Protein AF-A0A7C0UCH1-F1 (afdb_monomer)

pLDDT: mean 94.42, std 4.96, range [64.44, 98.44]

Secondary structure (DSSP, 8-state):
-EEEEE-TTT--EEEEE-----EEE---EETTTEE--EE-SSSSPSEE-SEEEPPTT--HHHHHHHHHHHHH--

Sequence (74 aa):
MKEEIVCPHCGGVVEKYRNPFPTVDIIIEMNGQKVLMIKRKNPPYGWALPGGFVDYGESLEQAAIREAEEETSL

Foldseek 3Di:
DWDWDADPPPRDIDIDDDDDFDKDFDFDDDPNPDTDWAFDPDPPTDIGGQMDTADPPGDNVRRRVVSCCVRPVD

Nearest PDB structures (foldseek):
  3id9-assembly1_A  TM=9.300E-01  e=1.243E-02  Bacillus thuringiensis str. Al Hakam
  4s2v-assembly1_A  TM=8.640E-01  e=7.594E-03  Escherichia coli K-12
  1kt9-assembly1_A  TM=8.471E-01  e=1.591E-02  Caenorhabditis elegans
  5j3y-assembly2_D  TM=8.253E-01  e=4.534E-02  Schizosaccharomyces pombe 972h-
  3dku-assembly8_H  TM=8.470E-01  e=2.545E-01  Escherichia coli APEC O1

Structure (mmCIF, N/CA/C/O backbone):
data_AF-A0A7C0UCH1-F1
#
_entry.id   AF-A0A7C0UCH1-F1
#
loop_
_atom_site.group_PDB
_atom_site.id
_atom_site.type_symbol
_atom_site.label_atom_id
_atom_site.label_alt_id
_atom_site.label_comp_id
_atom_site.label_asym_id
_atom_site.label_entity_id
_atom_site.label_seq_id
_atom_site.pdbx_PDB_ins_code
_atom_site.Cartn_x
_atom_site.Cartn_y
_atom_site.Cartn_z
_atom_site.occupancy
_atom_site.B_iso_or_equiv
_atom_site.auth_seq_id
_atom_site.auth_comp_id
_atom_site.auth_asym_id
_atom_site.auth_atom_id
_atom_site.pdbx_PDB_model_num
ATOM 1 N N . MET A 1 1 ? 19.787 -1.653 -10.572 1.00 64.44 1 MET A N 1
ATOM 2 C CA . MET A 1 1 ? 20.521 -2.752 -11.240 1.00 64.44 1 MET A CA 1
ATOM 3 C C . MET A 1 1 ? 19.997 -2.829 -12.663 1.00 64.44 1 MET A C 1
ATOM 5 O O . MET A 1 1 ? 18.777 -2.818 -12.818 1.00 64.44 1 MET A O 1
ATOM 9 N N . LYS A 1 2 ? 20.884 -2.759 -13.660 1.00 80.56 2 LYS A N 1
ATOM 10 C CA . LYS A 1 2 ? 20.522 -2.813 -15.081 1.00 80.56 2 LYS A CA 1
ATOM 11 C C . LYS A 1 2 ? 20.743 -4.236 -15.586 1.00 80.56 2 LYS A C 1
ATOM 13 O O . LYS A 1 2 ? 21.789 -4.809 -15.298 1.00 80.56 2 LYS A O 1
ATOM 18 N N . GLU A 1 3 ? 19.769 -4.777 -16.299 1.00 89.31 3 GLU A N 1
ATOM 19 C CA . GLU A 1 3 ? 19.862 -6.060 -16.996 1.00 89.31 3 GLU A CA 1
ATOM 20 C C . GLU A 1 3 ? 19.633 -5.813 -18.484 1.00 89.31 3 GLU A C 1
ATOM 22 O O . GLU A 1 3 ? 18.739 -5.055 -18.856 1.00 89.31 3 GLU A O 1
ATOM 27 N N . GLU A 1 4 ? 20.425 -6.441 -19.340 1.00 93.38 4 GLU A N 1
ATOM 28 C CA . GLU A 1 4 ? 20.198 -6.409 -20.782 1.00 93.38 4 GLU A CA 1
ATOM 29 C C . GLU A 1 4 ? 19.325 -7.599 -21.182 1.00 93.38 4 GLU A C 1
ATOM 31 O O . GLU A 1 4 ? 19.592 -8.737 -20.793 1.00 93.38 4 GLU A O 1
ATOM 36 N N . ILE A 1 5 ? 18.273 -7.339 -21.959 1.00 94.69 5 ILE A N 1
ATOM 37 C CA . ILE A 1 5 ? 17.409 -8.377 -22.525 1.00 94.69 5 ILE A CA 1
ATOM 38 C C . ILE A 1 5 ? 17.390 -8.269 -24.049 1.00 94.69 5 ILE A C 1
ATOM 40 O O . ILE A 1 5 ? 17.426 -7.174 -24.607 1.00 94.69 5 ILE A O 1
ATOM 44 N N . VAL A 1 6 ? 17.319 -9.408 -24.737 1.00 96.12 6 VAL A N 1
ATOM 45 C CA . VAL A 1 6 ? 17.266 -9.458 -26.204 1.00 96.12 6 VAL A CA 1
ATOM 46 C C . VAL A 1 6 ? 15.812 -9.537 -26.658 1.00 96.12 6 VAL A C 1
ATOM 48 O O . VAL A 1 6 ? 15.061 -10.405 -26.214 1.00 96.12 6 VAL A O 1
ATOM 51 N N . CYS A 1 7 ? 15.407 -8.642 -27.557 1.00 94.12 7 CYS A N 1
ATOM 52 C CA . CYS A 1 7 ? 14.075 -8.661 -28.151 1.00 94.12 7 CYS A CA 1
ATOM 53 C C . CYS A 1 7 ? 13.906 -9.907 -29.044 1.00 94.12 7 CYS A C 1
ATOM 55 O O . CYS A 1 7 ? 14.625 -10.028 -30.039 1.00 94.12 7 CYS A O 1
ATOM 57 N N . PRO A 1 8 ? 12.933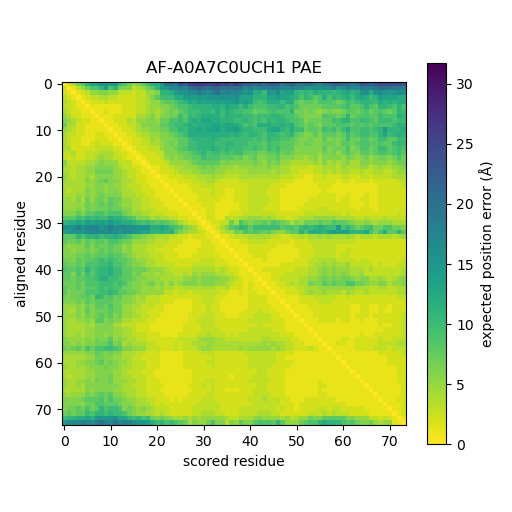 -10.802 -28.778 1.00 95.38 8 PRO A N 1
ATOM 58 C CA . PRO A 1 8 ? 12.764 -12.032 -29.558 1.00 95.38 8 PRO A CA 1
ATOM 59 C C . PRO A 1 8 ? 12.279 -11.786 -30.996 1.00 95.38 8 PRO A C 1
ATOM 61 O O . PRO A 1 8 ? 12.344 -12.691 -31.819 1.00 95.38 8 PRO A O 1
ATOM 64 N N . HIS A 1 9 ? 11.791 -10.579 -31.308 1.00 96.25 9 HIS A N 1
ATOM 65 C CA . HIS A 1 9 ? 11.286 -10.226 -32.637 1.00 96.25 9 HIS A CA 1
ATOM 66 C C . HIS A 1 9 ? 12.369 -9.651 -33.565 1.00 96.25 9 HIS A C 1
ATOM 68 O O . HIS A 1 9 ? 12.401 -9.990 -34.743 1.00 96.25 9 HIS A O 1
ATOM 74 N N . CYS A 1 10 ? 13.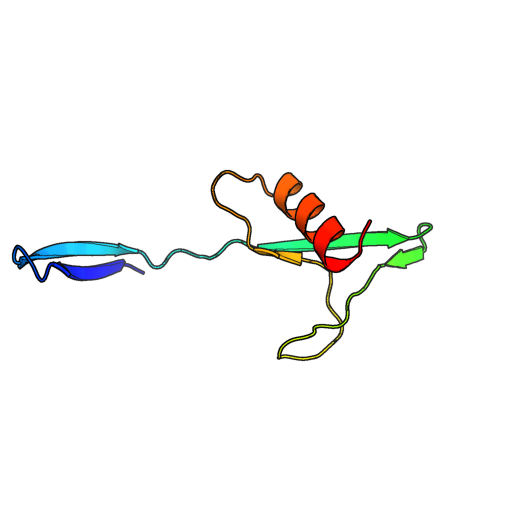251 -8.778 -33.060 1.00 97.12 10 CYS A N 1
ATOM 75 C CA . CYS A 1 10 ? 14.248 -8.082 -33.889 1.00 97.12 10 CYS A CA 1
ATOM 76 C C . CYS A 1 10 ? 15.710 -8.308 -33.474 1.00 97.12 10 CYS A C 1
ATOM 78 O O . CYS A 1 10 ? 16.605 -7.805 -34.145 1.00 97.12 10 CYS A O 1
ATOM 80 N N . GLY A 1 11 ? 15.973 -9.015 -32.370 1.00 96.06 11 GLY A N 1
ATOM 81 C CA . GLY A 1 11 ? 17.329 -9.256 -31.862 1.00 96.06 11 GLY A CA 1
ATOM 82 C C . GLY A 1 11 ? 18.009 -8.042 -31.218 1.00 96.06 11 GLY A C 1
ATOM 83 O O . GLY A 1 11 ? 19.150 -8.151 -30.780 1.00 96.06 11 GLY A O 1
ATOM 84 N N . GLY A 1 12 ? 17.333 -6.891 -31.136 1.00 97.00 12 GLY A N 1
ATOM 85 C CA . GLY A 1 12 ? 17.864 -5.700 -30.473 1.00 97.00 12 GLY A CA 1
ATOM 86 C C . GLY A 1 12 ? 18.038 -5.899 -28.965 1.00 97.00 12 GLY A C 1
ATOM 87 O O . GLY A 1 12 ? 17.210 -6.550 -28.323 1.00 97.00 12 GLY A O 1
ATOM 88 N N . VAL A 1 13 ? 19.099 -5.315 -28.405 1.00 96.00 13 VAL A N 1
ATOM 89 C CA . VAL A 1 13 ? 19.351 -5.287 -26.957 1.00 96.00 13 VAL A CA 1
ATOM 90 C C . VAL A 1 13 ? 18.548 -4.149 -26.329 1.00 96.00 13 VAL A C 1
ATOM 92 O O . VAL A 1 13 ? 18.606 -3.012 -26.795 1.00 96.00 13 VAL A O 1
ATOM 95 N N . VAL A 1 14 ? 17.790 -4.458 -25.279 1.00 94.56 14 VAL A N 1
ATOM 96 C CA . VAL A 1 14 ? 16.973 -3.506 -24.519 1.00 94.56 14 VAL A CA 1
ATOM 97 C C . VAL A 1 14 ? 17.459 -3.479 -23.074 1.00 94.56 14 VAL A C 1
ATOM 99 O O . VAL A 1 14 ? 17.611 -4.524 -22.441 1.00 94.56 14 VAL A O 1
ATOM 102 N N . GLU A 1 15 ? 17.669 -2.280 -22.535 1.00 94.25 15 GLU A N 1
ATOM 103 C CA . GLU A 1 15 ? 17.981 -2.104 -21.117 1.00 94.25 15 GLU A CA 1
ATOM 104 C C . GLU A 1 15 ? 16.715 -2.263 -20.263 1.00 94.25 15 GLU A C 1
ATOM 106 O O . GLU A 1 15 ? 15.752 -1.503 -20.392 1.00 94.25 15 GLU A O 1
ATOM 111 N N . LYS A 1 16 ? 16.731 -3.221 -19.338 1.00 92.56 16 LYS A N 1
ATOM 112 C CA . LYS A 1 16 ? 15.712 -3.402 -18.308 1.00 92.56 16 LYS A CA 1
ATOM 113 C C . LYS A 1 16 ? 16.227 -2.874 -16.976 1.00 92.56 16 LYS A C 1
ATOM 115 O O . LYS A 1 16 ? 17.287 -3.259 -16.480 1.00 92.56 16 LYS A O 1
ATOM 120 N N . TYR A 1 17 ? 15.425 -2.021 -16.358 1.00 90.69 17 TYR A N 1
ATOM 121 C CA . TYR A 1 17 ? 15.708 -1.474 -15.042 1.00 90.69 17 TYR A CA 1
ATOM 122 C C . TYR A 1 17 ? 14.952 -2.254 -13.973 1.00 90.69 17 TYR A C 1
ATOM 124 O O . TYR A 1 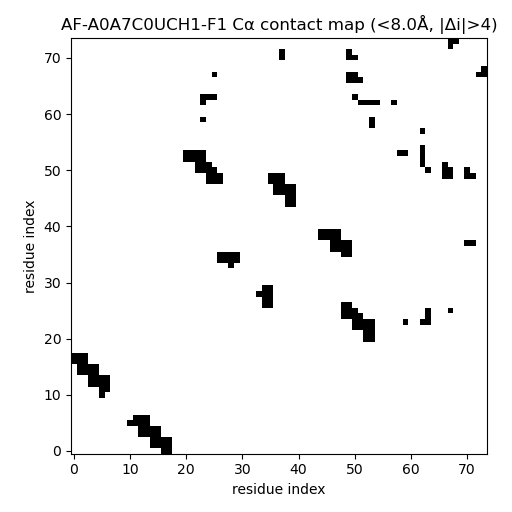17 ? 13.752 -2.504 -14.093 1.00 90.69 17 TYR A O 1
ATOM 132 N N . ARG A 1 18 ? 15.648 -2.609 -12.890 1.00 89.00 18 ARG A N 1
ATOM 133 C CA . ARG A 1 18 ? 14.987 -3.028 -11.654 1.00 89.00 18 ARG A CA 1
ATOM 134 C C . ARG A 1 18 ? 14.588 -1.786 -10.862 1.00 89.00 18 ARG A C 1
ATOM 136 O O . ARG A 1 18 ? 15.420 -1.225 -10.148 1.00 89.00 18 ARG A O 1
ATOM 143 N N . ASN A 1 19 ? 13.333 -1.380 -11.015 1.00 89.94 19 ASN A N 1
ATOM 144 C CA . ASN A 1 19 ? 12.751 -0.245 -10.305 1.00 89.94 19 ASN A CA 1
ATOM 145 C C . ASN A 1 19 ? 12.161 -0.692 -8.957 1.00 89.94 19 ASN A C 1
ATOM 147 O O . ASN A 1 19 ? 11.689 -1.829 -8.854 1.00 89.94 19 ASN A O 1
ATOM 151 N N . PRO A 1 20 ? 12.202 0.159 -7.918 1.00 92.19 20 PRO A N 1
ATOM 152 C CA . PRO A 1 20 ? 11.459 -0.093 -6.691 1.00 92.19 20 PRO A CA 1
ATOM 153 C C . PRO A 1 20 ? 9.952 0.015 -6.947 1.00 92.19 20 PRO A C 1
ATOM 155 O O . PRO A 1 20 ? 9.521 0.735 -7.847 1.00 92.19 20 PRO A O 1
ATOM 158 N N . PHE A 1 21 ? 9.169 -0.667 -6.115 1.00 94.31 21 PHE A N 1
ATOM 159 C CA . PHE A 1 21 ? 7.729 -0.453 -6.023 1.00 94.31 21 PHE A CA 1
ATOM 160 C C . PHE A 1 21 ? 7.465 0.441 -4.807 1.00 94.31 21 PHE A C 1
ATOM 162 O O . PHE A 1 21 ? 7.693 -0.018 -3.686 1.00 94.31 21 PHE A O 1
ATOM 169 N N . PRO A 1 22 ? 7.089 1.715 -5.003 1.00 96.69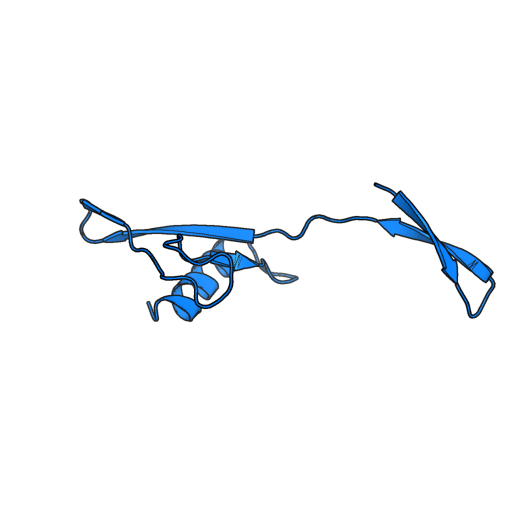 22 PRO A N 1
ATOM 170 C CA . PRO A 1 22 ? 6.783 2.610 -3.895 1.00 96.69 22 PRO A CA 1
ATOM 171 C C . PRO A 1 22 ? 5.519 2.159 -3.155 1.00 96.69 22 PRO A C 1
ATOM 173 O O . PRO A 1 22 ? 4.550 1.713 -3.770 1.00 96.69 22 PRO A O 1
ATOM 176 N N . THR A 1 23 ? 5.548 2.290 -1.832 1.00 97.56 23 THR A N 1
ATOM 177 C CA . THR A 1 23 ? 4.435 1.981 -0.928 1.00 97.56 23 THR A CA 1
ATOM 178 C C . THR A 1 23 ? 4.272 3.092 0.101 1.00 97.56 23 THR A C 1
ATOM 180 O O . THR A 1 23 ? 5.222 3.832 0.376 1.00 97.56 23 THR A O 1
ATOM 183 N N . VAL A 1 24 ? 3.085 3.178 0.694 1.00 98.25 24 VAL A N 1
ATOM 184 C CA . VAL A 1 24 ? 2.774 4.051 1.832 1.00 98.25 24 VAL A CA 1
ATOM 185 C C . VAL A 1 24 ? 2.273 3.216 3.009 1.00 98.25 24 VAL A C 1
ATOM 187 O O . VAL A 1 24 ? 1.591 2.219 2.805 1.00 98.25 24 VAL A O 1
ATOM 190 N N . ASP A 1 25 ? 2.605 3.643 4.226 1.00 97.75 25 ASP A N 1
ATOM 191 C CA . ASP A 1 25 ? 2.046 3.147 5.489 1.00 97.75 25 ASP A CA 1
ATOM 192 C C . ASP A 1 25 ? 1.513 4.357 6.265 1.00 97.75 25 ASP A C 1
ATOM 194 O O . ASP A 1 25 ? 2.188 5.390 6.347 1.00 97.75 25 ASP A O 1
ATOM 198 N N . ILE A 1 26 ? 0.311 4.248 6.832 1.00 97.75 26 ILE A N 1
ATOM 199 C CA . ILE A 1 26 ? -0.406 5.394 7.402 1.00 97.75 26 ILE A CA 1
ATOM 200 C C . ILE A 1 26 ? -0.578 5.217 8.910 1.00 97.75 26 ILE A C 1
ATOM 202 O O . ILE A 1 26 ? -1.123 4.222 9.386 1.00 97.75 26 ILE A O 1
ATOM 206 N N . ILE A 1 27 ? -0.165 6.222 9.683 1.00 96.75 27 ILE A N 1
ATOM 207 C CA . ILE A 1 27 ? -0.496 6.316 11.108 1.00 96.75 27 ILE A CA 1
ATOM 208 C C . ILE A 1 27 ? -1.778 7.133 11.241 1.00 96.75 27 ILE A C 1
ATOM 210 O O . ILE A 1 27 ? -1.767 8.350 11.072 1.00 96.75 27 ILE A O 1
ATOM 214 N N . ILE A 1 28 ? -2.880 6.457 11.562 1.00 95.31 28 ILE A N 1
ATOM 215 C CA . ILE A 1 28 ? -4.172 7.099 11.825 1.00 95.31 28 ILE A CA 1
ATOM 216 C C . ILE A 1 28 ? -4.368 7.186 13.339 1.00 95.31 28 ILE A C 1
ATOM 218 O O . ILE A 1 28 ? -4.560 6.169 14.017 1.00 95.31 28 ILE A O 1
ATOM 222 N N . GLU A 1 29 ? -4.302 8.402 13.877 1.00 95.81 29 GLU A N 1
ATOM 223 C CA . GLU A 1 29 ? -4.514 8.669 15.299 1.00 95.81 29 GLU A CA 1
ATOM 224 C C . GLU A 1 29 ? -6.007 8.748 15.645 1.00 95.81 29 GLU A C 1
ATOM 226 O O . GLU A 1 29 ? -6.773 9.512 15.063 1.00 95.81 29 GLU A O 1
ATOM 231 N N . MET A 1 30 ? -6.414 7.992 16.661 1.00 91.31 30 MET A N 1
ATOM 232 C CA . MET A 1 30 ? -7.778 7.942 17.179 1.00 91.31 30 MET A CA 1
ATOM 233 C C . MET A 1 30 ? -7.820 8.581 18.568 1.00 91.31 30 MET A C 1
ATOM 235 O O . MET A 1 30 ? -7.211 8.081 19.521 1.00 91.31 30 MET A O 1
ATOM 239 N N . ASN A 1 31 ? -8.570 9.681 18.698 1.00 90.56 31 ASN A N 1
ATOM 240 C CA . ASN A 1 31 ? -8.754 10.432 19.948 1.00 90.56 31 ASN A CA 1
ATOM 241 C C . ASN A 1 31 ? -7.430 10.850 20.635 1.00 90.56 31 ASN A C 1
ATOM 243 O O . ASN A 1 31 ? -7.383 10.964 21.858 1.00 90.56 31 ASN A O 1
ATOM 247 N N . GLY A 1 32 ? -6.345 11.020 19.866 1.00 88.94 32 GLY A N 1
ATOM 248 C CA . GLY A 1 32 ? -5.032 11.482 20.343 1.00 88.94 32 GLY A CA 1
ATOM 249 C C . GLY A 1 32 ? -4.281 10.535 21.290 1.00 88.94 32 GLY A C 1
ATOM 250 O O . GLY A 1 32 ? -3.327 10.952 21.939 1.00 88.94 32 GLY A O 1
ATOM 251 N N . GLN A 1 33 ? -4.720 9.280 21.436 1.00 91.94 33 GLN A N 1
ATOM 252 C CA . GLN A 1 33 ? -4.098 8.312 22.359 1.00 91.94 33 GLN A CA 1
ATOM 253 C C . GLN A 1 33 ? -3.953 6.903 21.779 1.00 91.94 33 GLN A C 1
ATOM 255 O O . GLN A 1 33 ? -3.345 6.034 22.405 1.00 91.94 33 GLN A O 1
ATOM 260 N N . LYS A 1 34 ? -4.554 6.636 20.618 1.00 95.31 34 LYS A N 1
ATOM 261 C CA . LYS A 1 34 ? -4.585 5.310 19.996 1.00 95.31 34 LYS A CA 1
ATOM 262 C C . LYS A 1 34 ? -4.189 5.424 18.533 1.00 95.31 34 LYS A C 1
ATOM 264 O O . LYS A 1 34 ? -4.481 6.433 17.904 1.00 95.31 34 LYS A O 1
ATOM 269 N N . VAL A 1 35 ? -3.584 4.371 17.998 1.00 96.38 35 VAL A N 1
ATOM 270 C CA . VAL A 1 35 ? -3.280 4.235 16.568 1.00 96.38 35 VAL A CA 1
ATOM 271 C C . VAL A 1 35 ? -4.125 3.101 16.004 1.00 96.38 35 VAL A C 1
ATOM 273 O O . VAL A 1 35 ? -4.238 2.044 16.634 1.00 96.38 35 VAL A O 1
ATOM 276 N N . LEU A 1 36 ? -4.744 3.327 14.847 1.00 96.06 36 LEU A N 1
ATOM 277 C CA . LEU A 1 36 ? -5.481 2.289 14.135 1.00 96.06 36 LEU A CA 1
ATOM 278 C C . LEU A 1 36 ? -4.513 1.244 13.573 1.00 96.06 36 LEU A C 1
ATOM 280 O O . LEU A 1 36 ? -3.478 1.574 12.999 1.00 96.06 36 LEU A O 1
ATOM 284 N N . MET A 1 37 ? -4.870 -0.029 13.735 1.00 97.19 37 MET A N 1
ATOM 285 C CA . MET A 1 37 ? -4.114 -1.163 13.210 1.00 97.19 37 MET A CA 1
ATOM 286 C C . MET A 1 37 ? -5.046 -2.092 12.439 1.00 97.19 37 MET A C 1
ATOM 288 O O . MET A 1 37 ? -6.165 -2.351 12.888 1.00 97.19 37 MET A O 1
ATOM 292 N N . ILE A 1 38 ? -4.558 -2.660 11.338 1.00 95.88 38 ILE A N 1
ATOM 293 C CA . ILE A 1 38 ? -5.263 -3.689 10.570 1.00 95.88 38 ILE A CA 1
ATOM 294 C C . ILE A 1 38 ? -4.666 -5.075 10.831 1.00 95.88 38 ILE A C 1
ATOM 296 O O . ILE A 1 38 ? -3.498 -5.216 11.205 1.00 95.88 38 ILE A O 1
ATOM 300 N N . LYS A 1 39 ? -5.464 -6.128 10.623 1.00 96.19 39 LYS A N 1
ATOM 301 C CA . LYS A 1 39 ? -4.962 -7.509 10.579 1.00 96.19 39 LYS A CA 1
ATOM 302 C C . LYS A 1 39 ? -4.782 -7.939 9.134 1.00 9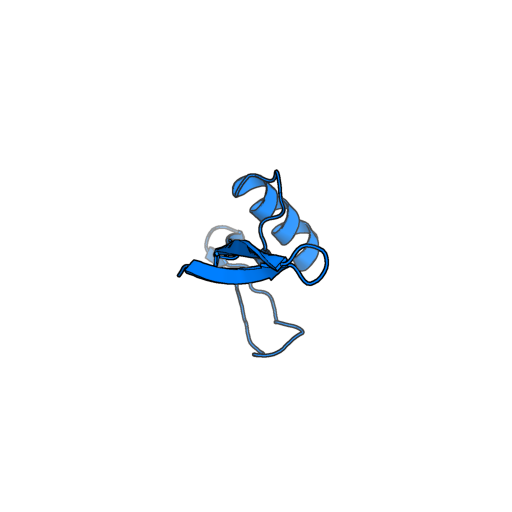6.19 39 LYS A C 1
ATOM 304 O O . LYS A 1 39 ? -5.751 -8.015 8.384 1.00 96.19 39 LYS A O 1
ATOM 309 N N . ARG A 1 40 ? -3.554 -8.302 8.774 1.00 95.12 40 ARG A N 1
ATOM 310 C CA . ARG A 1 40 ? -3.217 -8.750 7.421 1.00 95.12 40 ARG A CA 1
ATOM 311 C C . ARG A 1 40 ? -3.982 -10.024 7.063 1.00 95.12 40 ARG A C 1
ATOM 313 O O . ARG A 1 40 ? -3.868 -11.038 7.753 1.00 95.12 40 ARG A O 1
ATOM 320 N N . LYS A 1 41 ? -4.712 -9.988 5.945 1.00 91.00 41 LYS A N 1
ATOM 321 C CA . LYS A 1 41 ? -5.414 -11.157 5.385 1.00 91.00 41 LYS A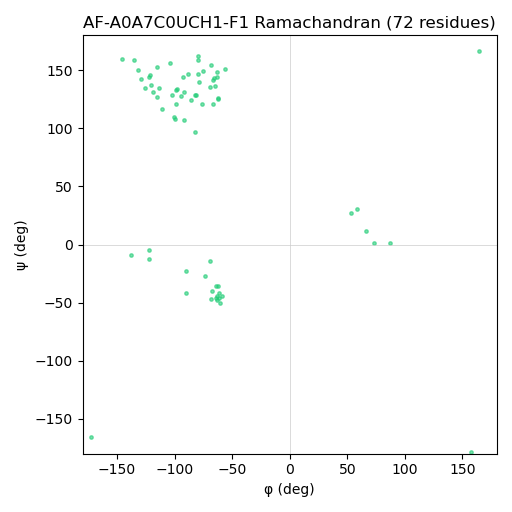 CA 1
ATOM 322 C C . LYS A 1 41 ? -4.463 -12.164 4.728 1.00 91.00 41 LYS A C 1
ATOM 324 O O . LYS A 1 41 ? -4.776 -13.350 4.683 1.00 91.00 41 LYS A O 1
ATOM 329 N N . ASN A 1 42 ? -3.312 -11.699 4.240 1.00 91.88 42 ASN A N 1
ATOM 330 C CA . ASN A 1 42 ? -2.323 -12.500 3.516 1.00 91.88 42 ASN A CA 1
ATOM 331 C C . ASN A 1 42 ? -0.998 -12.606 4.297 1.00 91.88 42 ASN A C 1
ATOM 333 O O . ASN A 1 42 ? -0.666 -11.686 5.050 1.00 91.88 42 ASN A O 1
ATOM 337 N N . PRO A 1 43 ? -0.212 -13.684 4.103 1.00 93.44 43 PRO A N 1
ATOM 338 C CA . PRO A 1 43 ? 1.111 -13.818 4.705 1.00 93.44 43 PRO A CA 1
ATOM 339 C C . PRO A 1 43 ? 2.068 -12.650 4.370 1.00 93.44 43 PRO A C 1
ATOM 341 O O . PRO A 1 43 ? 1.964 -12.061 3.293 1.00 93.44 43 PRO A O 1
ATOM 344 N N . PRO A 1 44 ? 3.033 -12.328 5.251 1.00 93.69 44 PRO A N 1
ATOM 345 C CA . PRO A 1 44 ? 3.106 -12.780 6.641 1.00 93.69 44 PRO A CA 1
ATOM 346 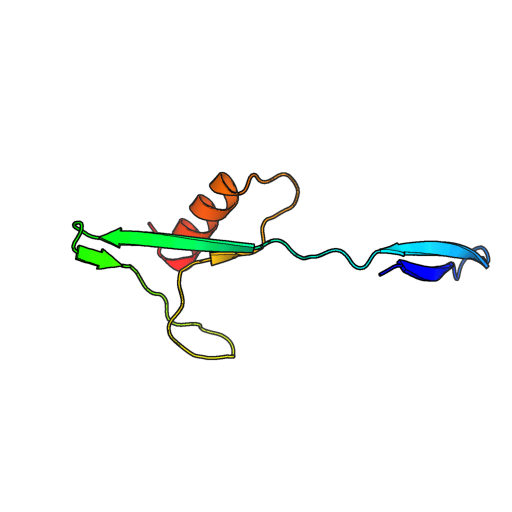C C . PRO A 1 44 ? 1.923 -12.230 7.453 1.00 93.69 44 PRO A C 1
ATOM 348 O O . PRO A 1 44 ? 1.558 -11.068 7.306 1.00 93.69 44 PRO A O 1
ATOM 351 N N . TYR A 1 45 ? 1.303 -13.067 8.285 1.00 95.00 45 TYR A N 1
ATOM 352 C CA . TYR A 1 45 ? 0.168 -12.649 9.112 1.00 95.00 45 TYR A CA 1
ATOM 353 C C . TYR A 1 45 ? 0.633 -11.798 10.294 1.00 95.00 45 TYR A C 1
ATOM 355 O O . TYR A 1 45 ? 1.716 -12.014 10.834 1.00 95.00 45 TYR A O 1
ATOM 363 N N . GLY A 1 46 ? -0.211 -10.867 10.731 1.00 96.88 46 GLY A N 1
ATOM 364 C CA . GLY A 1 46 ? 0.081 -10.013 11.875 1.00 96.88 46 GLY A CA 1
ATOM 365 C C . GLY A 1 46 ? -0.723 -8.723 11.863 1.00 96.88 46 GLY A C 1
ATOM 366 O O . GLY A 1 46 ? -1.542 -8.491 10.969 1.00 96.88 46 GLY A O 1
ATOM 367 N N . TRP A 1 47 ? -0.472 -7.902 12.878 1.00 97.00 47 TRP A N 1
ATOM 368 C CA . TRP A 1 47 ? -0.908 -6.512 12.900 1.00 97.00 47 TRP A CA 1
ATOM 369 C C . TRP A 1 47 ? 0.028 -5.666 12.041 1.00 97.00 47 TRP A C 1
ATOM 371 O O . TRP A 1 47 ? 1.240 -5.879 12.064 1.00 97.00 47 TRP A O 1
ATOM 381 N N . ALA A 1 48 ? -0.537 -4.727 11.294 1.00 96.56 48 ALA A N 1
ATOM 382 C CA . ALA A 1 48 ? 0.199 -3.783 10.466 1.00 96.56 48 ALA A CA 1
ATOM 383 C C . ALA A 1 48 ? -0.523 -2.436 10.440 1.00 96.56 48 ALA A C 1
ATOM 385 O O . ALA A 1 48 ? -1.721 -2.370 10.740 1.00 96.56 48 ALA A O 1
ATOM 386 N N . LEU A 1 49 ? 0.215 -1.380 10.097 1.00 96.88 49 LEU A N 1
ATOM 387 C CA . LEU A 1 49 ? -0.403 -0.126 9.681 1.00 96.88 49 LEU A CA 1
ATOM 388 C C . LEU A 1 49 ? -1.204 -0.380 8.396 1.00 96.88 49 LEU A C 1
ATOM 390 O O . LEU A 1 49 ? -0.834 -1.282 7.638 1.00 96.88 49 LEU A O 1
ATOM 394 N N . PRO A 1 50 ? -2.308 0.351 8.180 1.00 96.81 50 PRO A N 1
ATOM 395 C CA . PRO A 1 50 ? -2.940 0.364 6.875 1.00 96.81 50 PRO A CA 1
ATOM 396 C C . PRO A 1 50 ? -1.976 0.953 5.845 1.00 96.81 50 PRO A C 1
ATOM 398 O O . PRO A 1 50 ? -1.208 1.872 6.162 1.00 96.81 50 PRO A O 1
ATOM 401 N N . GLY A 1 51 ? -2.012 0.427 4.628 1.00 96.75 51 GLY A N 1
ATOM 402 C CA . GLY A 1 51 ? -1.083 0.842 3.591 1.00 96.75 51 GLY A CA 1
ATOM 403 C C . GLY A 1 51 ? -1.021 -0.098 2.398 1.00 96.75 51 GLY A C 1
ATOM 404 O O . GLY A 1 51 ? -1.443 -1.252 2.448 1.00 96.75 51 GLY A O 1
ATOM 405 N N . GLY A 1 52 ? -0.402 0.389 1.329 1.00 96.62 52 GLY A N 1
ATOM 406 C CA . GLY A 1 52 ? -0.340 -0.337 0.072 1.00 96.62 52 GLY A CA 1
ATOM 407 C C . GLY A 1 52 ? 0.570 0.315 -0.955 1.00 96.62 52 GLY A C 1
ATOM 408 O O . GLY A 1 52 ? 1.435 1.136 -0.631 1.00 96.62 52 GLY A O 1
ATOM 409 N N . PHE A 1 53 ? 0.436 -0.134 -2.199 1.00 97.75 53 PHE A N 1
ATOM 410 C CA . PHE A 1 53 ? 1.270 0.326 -3.304 1.00 97.75 53 PHE A CA 1
ATOM 411 C C . PHE A 1 53 ? 0.781 1.676 -3.826 1.00 97.75 53 PHE A C 1
ATOM 413 O O . PHE A 1 53 ? -0.411 1.966 -3.836 1.00 97.75 53 PHE A O 1
ATOM 420 N N . VAL A 1 54 ? 1.726 2.496 -4.283 1.00 98.12 54 VAL A N 1
A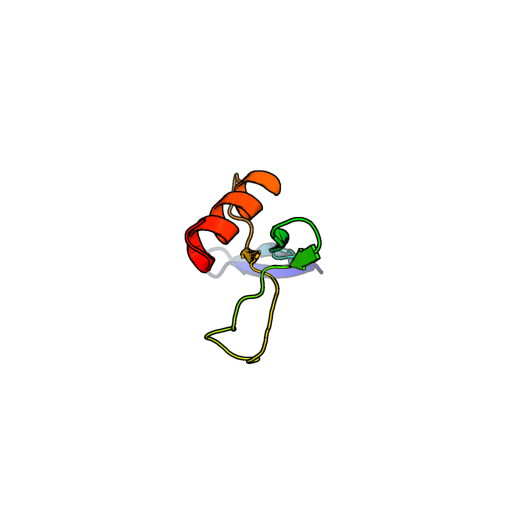TOM 421 C CA . VAL A 1 54 ? 1.412 3.765 -4.946 1.00 98.12 54 VAL A CA 1
ATOM 422 C C . VAL A 1 54 ? 1.170 3.494 -6.425 1.00 98.12 54 VAL A C 1
ATOM 424 O O . VAL A 1 54 ? 2.046 2.945 -7.105 1.00 98.12 54 VAL A O 1
ATOM 427 N N . ASP A 1 55 ? 0.005 3.902 -6.921 1.00 97.00 55 ASP A N 1
ATOM 428 C CA . ASP A 1 55 ? -0.364 3.700 -8.316 1.00 97.00 55 ASP A CA 1
ATOM 429 C C . ASP A 1 55 ? 0.282 4.733 -9.249 1.00 97.00 55 ASP A C 1
ATOM 431 O O . ASP A 1 55 ? 0.711 5.827 -8.867 1.00 97.00 55 ASP A O 1
ATOM 435 N N . TYR A 1 56 ? 0.370 4.384 -10.533 1.00 96.12 56 TYR A N 1
ATOM 436 C CA . TYR A 1 56 ? 0.913 5.293 -11.538 1.00 96.12 56 TYR A CA 1
ATOM 437 C C . TYR A 1 56 ? 0.062 6.559 -11.666 1.00 96.12 56 TYR A C 1
ATOM 439 O O . TYR A 1 56 ? -1.125 6.500 -11.974 1.00 96.12 56 TYR A O 1
ATOM 447 N N . GLY A 1 57 ? 0.716 7.713 -11.529 1.00 96.62 57 GLY A N 1
ATOM 448 C CA . GLY A 1 57 ? 0.065 9.021 -11.626 1.00 96.62 57 GLY A CA 1
ATOM 449 C C . GLY A 1 57 ? -0.519 9.529 -10.307 1.00 96.62 57 GLY A C 1
ATOM 450 O O . GLY A 1 57 ? -1.072 10.625 -10.293 1.00 96.62 57 GLY A O 1
ATOM 451 N N . GLU A 1 58 ? -0.365 8.775 -9.220 1.00 97.25 58 GLU A N 1
ATOM 452 C CA . GLU A 1 58 ? -0.818 9.136 -7.879 1.00 97.25 58 GLU A CA 1
ATOM 453 C C . GLU A 1 58 ? 0.296 9.843 -7.077 1.00 97.25 58 GLU A C 1
ATOM 455 O O . GLU A 1 58 ? 1.481 9.517 -7.208 1.00 97.25 58 GLU A O 1
ATOM 460 N N . SER A 1 59 ? -0.063 10.829 -6.244 1.00 98.31 59 SER A N 1
ATOM 461 C CA . SER A 1 59 ? 0.834 11.365 -5.207 1.00 98.31 59 SER A CA 1
ATOM 462 C C . SER A 1 59 ? 0.859 10.450 -3.976 1.00 98.31 59 SER A C 1
ATOM 464 O O . SER A 1 59 ? -0.045 9.647 -3.763 1.00 98.31 59 SER A O 1
ATOM 466 N N . LEU A 1 60 ? 1.867 10.585 -3.109 1.00 98.31 60 LEU A N 1
ATOM 467 C CA . LEU A 1 60 ? 1.933 9.773 -1.885 1.00 98.31 60 LEU A CA 1
ATOM 468 C C . LEU A 1 60 ? 0.738 10.036 -0.954 1.00 98.31 60 LEU A C 1
ATOM 470 O O . LEU A 1 60 ? 0.234 9.117 -0.317 1.00 98.31 60 LEU A O 1
ATOM 474 N N . GLU A 1 61 ? 0.263 11.279 -0.896 1.00 98.31 61 GLU A N 1
ATOM 475 C CA . GLU A 1 61 ? -0.905 11.681 -0.113 1.00 98.31 61 GLU A CA 1
ATOM 476 C C . GLU A 1 61 ? -2.198 11.077 -0.667 1.00 98.31 61 GLU A C 1
ATOM 478 O O . GLU A 1 61 ? -3.045 10.639 0.105 1.00 98.31 61 GLU A O 1
ATOM 483 N N . GLN A 1 62 ? -2.344 11.026 -1.994 1.00 98.31 62 GLN A N 1
ATOM 484 C CA . GLN A 1 62 ? -3.500 10.395 -2.635 1.00 98.31 62 GLN A CA 1
ATOM 485 C C . GLN A 1 62 ? -3.531 8.889 -2.345 1.00 98.31 62 GLN A C 1
ATOM 487 O O . GLN A 1 62 ? -4.562 8.394 -1.889 1.00 98.31 62 GLN A O 1
ATOM 492 N N . ALA A 1 63 ? -2.385 8.210 -2.478 1.00 98.44 63 ALA A N 1
ATOM 493 C CA . ALA A 1 63 ? -2.253 6.793 -2.141 1.00 98.44 63 ALA A CA 1
ATOM 494 C C . ALA A 1 63 ? -2.601 6.533 -0.672 1.00 98.44 63 ALA A C 1
ATOM 496 O O . ALA A 1 63 ? -3.345 5.613 -0.356 1.00 98.44 63 ALA A O 1
ATOM 497 N N . ALA A 1 64 ? -2.113 7.384 0.234 1.00 97.94 64 ALA A N 1
ATOM 498 C CA . ALA A 1 64 ? -2.390 7.268 1.661 1.00 97.94 64 ALA A CA 1
ATOM 499 C C . ALA A 1 64 ? -3.890 7.384 1.989 1.00 97.94 64 ALA A C 1
ATOM 501 O O . ALA A 1 64 ? -4.395 6.635 2.820 1.00 97.94 64 ALA A O 1
ATOM 502 N N . ILE A 1 65 ? -4.607 8.308 1.342 1.00 96.94 65 ILE A N 1
ATOM 503 C CA . ILE A 1 65 ? -6.053 8.479 1.543 1.00 96.94 65 ILE A CA 1
ATOM 504 C C . ILE A 1 65 ? -6.820 7.271 0.993 1.00 96.94 65 ILE A C 1
ATOM 506 O O . ILE A 1 65 ? -7.663 6.721 1.698 1.00 96.94 65 ILE A O 1
ATOM 510 N N . ARG A 1 66 ? -6.497 6.831 -0.229 1.00 97.94 66 ARG A N 1
ATOM 511 C CA . ARG A 1 66 ? -7.143 5.683 -0.878 1.00 97.94 66 ARG A CA 1
ATOM 512 C C . ARG A 1 66 ? -6.962 4.394 -0.074 1.00 97.94 66 ARG A C 1
ATOM 514 O O . ARG A 1 66 ? -7.940 3.718 0.219 1.00 97.94 66 ARG A O 1
ATOM 521 N N . GLU A 1 67 ? -5.732 4.072 0.324 1.00 97.62 67 GLU A N 1
ATOM 522 C CA . GLU A 1 67 ? -5.438 2.859 1.102 1.00 97.62 67 GLU A CA 1
ATOM 523 C C . GLU A 1 67 ? -6.118 2.888 2.485 1.00 97.62 67 GLU A C 1
ATOM 525 O O . GLU A 1 67 ? -6.613 1.864 2.962 1.00 97.62 67 GLU A O 1
ATOM 530 N N . ALA A 1 68 ? -6.215 4.063 3.126 1.00 96.31 68 ALA A N 1
ATOM 531 C CA . ALA A 1 68 ? -6.980 4.209 4.365 1.00 96.31 68 ALA A CA 1
ATOM 532 C C . ALA A 1 68 ? -8.472 3.884 4.159 1.00 96.31 68 ALA A C 1
ATOM 534 O O . ALA A 1 68 ? -9.042 3.132 4.956 1.00 96.31 68 ALA A O 1
ATOM 535 N N . GLU A 1 69 ? -9.094 4.401 3.097 1.00 95.56 69 GLU A N 1
ATOM 536 C CA . GLU A 1 69 ? -10.501 4.135 2.769 1.00 95.56 69 GLU A CA 1
ATOM 537 C C . GLU A 1 69 ? -10.732 2.644 2.458 1.00 95.56 69 GLU A C 1
ATOM 539 O O . GLU A 1 69 ? -11.631 2.017 3.025 1.00 95.56 69 GLU A O 1
ATOM 544 N N . GLU A 1 70 ? -9.885 2.035 1.622 1.00 95.06 70 GLU A N 1
ATOM 545 C CA . GLU A 1 70 ? -10.022 0.638 1.191 1.00 95.06 70 GLU A CA 1
ATOM 546 C C . GLU A 1 70 ? -9.907 -0.367 2.350 1.00 95.06 70 GLU A C 1
ATOM 548 O O . GLU A 1 70 ? -10.704 -1.307 2.447 1.00 95.06 70 GLU A O 1
ATOM 553 N N . GLU A 1 71 ? -8.931 -0.186 3.245 1.00 93.31 71 GLU A N 1
ATOM 554 C CA . GLU A 1 71 ? -8.646 -1.164 4.302 1.00 93.31 71 GLU A CA 1
ATOM 555 C C . GLU A 1 71 ? -9.426 -0.921 5.599 1.00 93.31 71 GLU A C 1
ATOM 557 O O . GLU A 1 71 ? -9.602 -1.849 6.399 1.00 93.31 71 GLU A O 1
ATOM 562 N N . THR A 1 72 ? -9.884 0.313 5.832 1.00 90.62 72 THR A N 1
ATOM 563 C CA . THR A 1 72 ? -10.502 0.713 7.109 1.00 90.62 72 THR A CA 1
ATOM 564 C C . THR A 1 72 ? -11.921 1.262 6.974 1.00 90.62 72 THR A C 1
ATOM 566 O O . THR A 1 72 ? -12.624 1.340 7.984 1.00 90.62 72 THR A O 1
ATOM 569 N N . SER A 1 73 ? -12.369 1.566 5.748 1.00 90.06 73 SER A N 1
ATOM 570 C CA . SER A 1 73 ? -13.667 2.195 5.451 1.00 90.06 73 SER A CA 1
ATOM 571 C C . SER A 1 73 ? -13.868 3.562 6.122 1.00 90.06 73 SER A C 1
ATOM 573 O O . SER A 1 73 ? -14.998 3.909 6.479 1.00 90.06 73 SER A O 1
ATOM 575 N N . LEU A 1 74 ? -12.772 4.297 6.335 1.00 80.25 74 LEU A N 1
ATOM 576 C CA . LEU A 1 74 ? -12.753 5.674 6.837 1.00 80.25 74 LEU A CA 1
ATOM 577 C C . LEU A 1 74 ? -12.779 6.701 5.705 1.00 80.25 74 LEU A C 1
ATOM 579 O O . LEU A 1 74 ? -12.242 6.386 4.625 1.00 80.25 7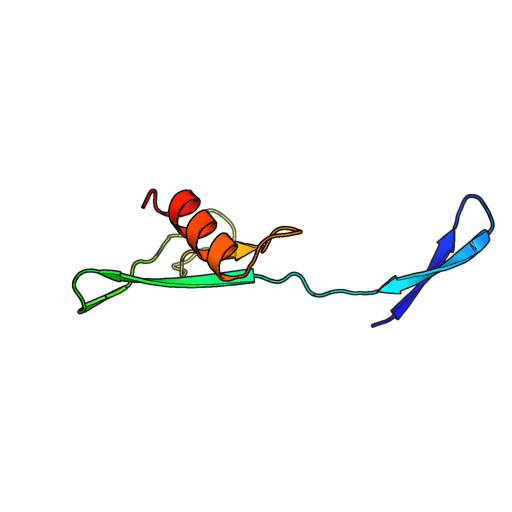4 LEU A O 1
#

Mean predicted aligned error: 4.85 Å

Radius of gyration: 18.57 Å; Cα contacts (8 Å, |Δi|>4): 100; chains: 1; bounding box: 34×26×56 Å

Solvent-accessible surface area (backbone atoms only — not comparable to full-atom values): 4757 Å² total; per-residue (Å²): 102,80,46,82,43,70,41,91,88,79,66,48,80,41,85,42,75,65,73,85,83,60,66,46,74,46,89,46,71,46,94,87,78,43,71,58,70,40,73,49,92,53,85,81,70,46,78,40,59,41,51,45,71,55,56,93,94,56,52,73,67,54,35,45,52,52,32,40,28,75,76,68,74,99